Protein AF-D4KYY8-F1 (afdb_monomer_lite)

Sequence (72 aa):
MRYLIQKDHEEESDHDIFRATYWPGPYNFAVTDDSLKSSATFPFTEDGKLQVVDWLNENWEKEKDHFQSLLL

Radius of gyrat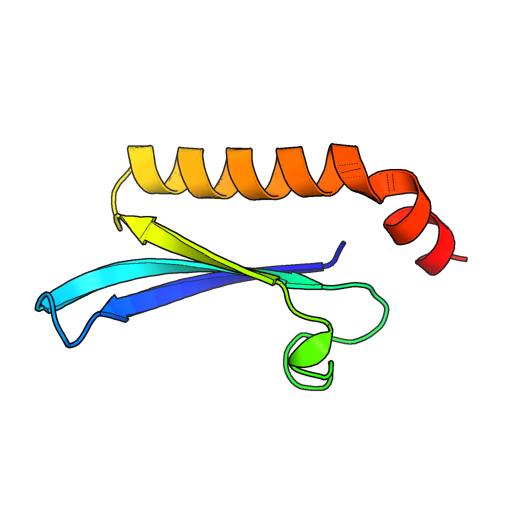ion: 13.26 Å; chains: 1; bounding box: 29×24×42 Å

pLDDT: mean 94.56, std 6.41, range [58.41, 98.75]

Secondary structure (DSSP, 8-state):
-EEEEEEEEETTTTEEEEEEEEE-SSS-TTTS-GGG-EEEEEESSHHHHHHHHHHHHHHHHHHHHHHHHTT-

Structure (mmCIF, N/CA/C/O backbone):
data_AF-D4KYY8-F1
#
_entry.id   AF-D4KYY8-F1
#
loop_
_atom_site.group_PDB
_atom_site.id
_atom_site.type_symbol
_atom_site.label_atom_id
_atom_site.label_alt_id
_atom_site.label_comp_id
_atom_site.label_asym_id
_atom_site.label_entity_id
_atom_site.label_seq_id
_atom_site.pdbx_PDB_ins_code
_atom_site.Cartn_x
_atom_site.Cartn_y
_atom_site.Cartn_z
_atom_site.occupancy
_atom_site.B_iso_or_equiv
_atom_site.auth_seq_id
_atom_site.auth_comp_id
_atom_site.auth_asym_id
_atom_site.auth_atom_id
_atom_site.pdbx_PDB_model_num
ATOM 1 N N . MET A 1 1 ? -4.456 0.995 10.678 1.00 93.31 1 MET A N 1
ATOM 2 C CA . MET A 1 1 ? -4.371 0.614 9.260 1.00 93.31 1 MET A CA 1
ATOM 3 C C . MET A 1 1 ? -3.595 -0.684 9.157 1.00 93.31 1 MET A C 1
ATOM 5 O O . MET A 1 1 ? -2.519 -0.786 9.740 1.00 93.31 1 MET A O 1
ATOM 9 N N . ARG A 1 2 ? -4.157 -1.695 8.496 1.00 95.94 2 ARG A N 1
ATOM 10 C CA . ARG A 1 2 ? -3.417 -2.889 8.062 1.00 95.94 2 ARG A CA 1
ATOM 11 C C . ARG A 1 2 ? -3.024 -2.690 6.599 1.00 95.94 2 ARG A C 1
ATOM 13 O O . ARG A 1 2 ? -3.691 -1.925 5.907 1.00 95.94 2 ARG A O 1
ATOM 20 N N . TYR A 1 3 ? -1.955 -3.338 6.149 1.00 97.69 3 TYR A N 1
ATOM 21 C CA . TYR A 1 3 ? -1.516 -3.239 4.761 1.00 97.69 3 TYR A CA 1
ATOM 22 C C . TYR A 1 3 ? -0.924 -4.553 4.252 1.00 97.69 3 TYR A C 1
ATOM 24 O O . TYR A 1 3 ? -0.492 -5.406 5.031 1.00 97.69 3 TYR A O 1
ATOM 32 N N . LEU A 1 4 ? -0.910 -4.690 2.930 1.00 98.19 4 LEU A N 1
ATOM 33 C CA . LEU A 1 4 ? -0.293 -5.773 2.178 1.00 98.19 4 LEU A CA 1
ATOM 34 C C . LEU A 1 4 ? 0.376 -5.162 0.946 1.00 98.19 4 LEU A C 1
ATOM 36 O O . LEU A 1 4 ? -0.242 -4.374 0.235 1.00 98.19 4 LEU A O 1
ATOM 40 N N . ILE A 1 5 ? 1.639 -5.509 0.716 1.00 98.25 5 ILE A N 1
ATOM 41 C CA . ILE A 1 5 ? 2.388 -5.128 -0.483 1.00 98.25 5 ILE A CA 1
ATOM 42 C C . ILE A 1 5 ? 2.791 -6.423 -1.172 1.00 98.25 5 ILE A C 1
ATOM 44 O O . ILE A 1 5 ? 3.381 -7.303 -0.542 1.00 98.25 5 ILE A O 1
ATOM 48 N N . GLN A 1 6 ? 2.462 -6.547 -2.451 1.00 97.56 6 GLN A N 1
ATOM 49 C CA . GLN A 1 6 ? 2.742 -7.736 -3.246 1.00 97.56 6 GLN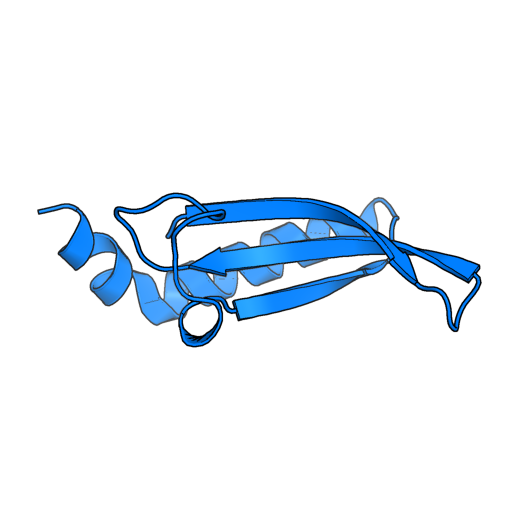 A CA 1
ATOM 50 C C . GLN A 1 6 ? 3.421 -7.346 -4.550 1.00 97.56 6 GLN A C 1
ATOM 52 O O . GLN A 1 6 ? 3.157 -6.280 -5.103 1.00 97.56 6 GLN A O 1
ATOM 57 N N . LYS A 1 7 ? 4.283 -8.237 -5.041 1.00 97.69 7 LYS A N 1
ATOM 58 C CA . LYS A 1 7 ? 4.649 -8.247 -6.452 1.00 97.69 7 LYS A CA 1
ATOM 59 C C . LYS A 1 7 ? 3.461 -8.810 -7.227 1.00 97.69 7 LYS A C 1
ATOM 61 O O . LYS A 1 7 ? 2.956 -9.868 -6.856 1.00 97.69 7 LYS A O 1
ATOM 66 N N . ASP A 1 8 ? 3.054 -8.117 -8.273 1.00 96.75 8 ASP A N 1
ATOM 67 C CA . ASP A 1 8 ? 2.028 -8.564 -9.208 1.00 96.75 8 ASP A CA 1
ATOM 68 C C . ASP A 1 8 ? 2.533 -8.366 -10.644 1.00 96.75 8 ASP A C 1
ATOM 70 O O . ASP A 1 8 ? 3.522 -7.660 -10.856 1.00 96.75 8 ASP A O 1
ATOM 74 N N . HIS A 1 9 ? 1.901 -9.020 -11.610 1.00 94.62 9 HIS A N 1
ATOM 75 C CA . HIS A 1 9 ? 2.271 -8.936 -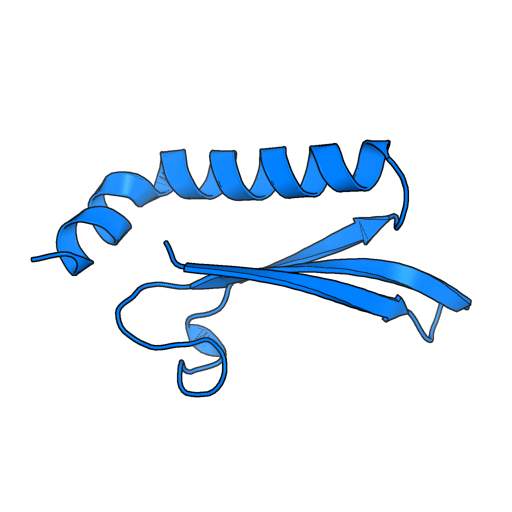13.018 1.00 94.62 9 HIS A CA 1
ATOM 76 C C . HIS A 1 9 ? 1.137 -8.273 -13.800 1.00 94.62 9 HIS A C 1
ATOM 78 O O . HIS A 1 9 ? -0.000 -8.741 -13.772 1.00 94.62 9 HIS A O 1
ATOM 84 N N . GLU A 1 10 ? 1.429 -7.159 -14.465 1.00 90.38 10 GLU A N 1
ATOM 85 C CA . GLU A 1 10 ? 0.443 -6.423 -15.249 1.00 90.38 10 GLU A CA 1
ATOM 86 C C . GLU A 1 10 ? 0.367 -7.013 -16.663 1.00 90.38 10 GLU A C 1
ATOM 88 O O . GLU A 1 10 ? 1.227 -6.760 -17.505 1.00 90.38 10 GLU A O 1
ATOM 93 N N . GLU A 1 11 ? -0.669 -7.821 -16.918 1.00 86.94 11 GLU A N 1
ATOM 94 C CA . GLU A 1 11 ? -0.810 -8.588 -18.168 1.00 86.94 11 GLU A CA 1
ATOM 95 C C . GLU A 1 11 ? -0.842 -7.710 -19.429 1.00 86.94 11 GLU A C 1
ATOM 97 O O . GLU A 1 11 ? -0.384 -8.132 -20.488 1.00 86.94 11 GLU A O 1
ATOM 102 N N . GLU A 1 12 ? -1.366 -6.484 -19.331 1.00 86.00 12 GLU A N 1
ATOM 103 C CA . GLU A 1 12 ? -1.464 -5.570 -20.476 1.00 86.00 12 GLU A CA 1
ATOM 104 C C . GLU A 1 12 ? -0.111 -4.970 -20.886 1.00 86.00 12 GLU A C 1
ATOM 106 O O . GLU A 1 12 ? 0.085 -4.650 -22.060 1.00 86.00 12 GLU A O 1
ATOM 111 N N . SER A 1 13 ? 0.816 -4.806 -19.937 1.00 84.81 13 SER A N 1
ATOM 112 C CA . SER A 1 13 ? 2.108 -4.144 -20.151 1.00 84.81 13 SER A CA 1
ATOM 113 C C . SER A 1 13 ? 3.311 -5.093 -20.082 1.00 84.81 13 SER A C 1
ATOM 115 O O . SER A 1 13 ? 4.426 -4.657 -20.362 1.00 84.81 13 SER A O 1
ATOM 117 N N . ASP A 1 14 ? 3.097 -6.377 -19.762 1.00 91.81 14 ASP A N 1
ATOM 118 C CA . ASP A 1 14 ? 4.137 -7.410 -19.585 1.00 91.81 14 ASP A CA 1
ATOM 119 C C . ASP A 1 14 ? 5.256 -6.958 -18.624 1.00 91.81 14 ASP A C 1
ATOM 121 O O . ASP A 1 14 ? 6.458 -7.172 -18.829 1.00 91.81 14 ASP A O 1
ATOM 125 N N . HIS A 1 15 ? 4.861 -6.259 -17.559 1.00 92.38 15 HIS A N 1
ATOM 126 C CA . HIS A 1 15 ? 5.770 -5.706 -16.565 1.00 92.38 15 HIS A CA 1
ATOM 127 C C . HIS A 1 15 ? 5.343 -6.068 -15.145 1.00 92.38 15 HIS A C 1
ATOM 129 O O . HIS A 1 15 ? 4.164 -6.173 -14.806 1.00 92.38 15 HIS A O 1
ATOM 135 N N . ASP A 1 16 ? 6.345 -6.253 -14.289 1.00 97.69 16 ASP A N 1
ATOM 136 C CA . ASP A 1 16 ? 6.122 -6.431 -12.863 1.00 97.69 16 ASP A CA 1
ATOM 137 C C . ASP A 1 16 ? 5.748 -5.093 -12.211 1.00 97.69 16 ASP A C 1
ATOM 139 O O . ASP A 1 16 ? 6.325 -4.043 -12.515 1.00 97.69 16 ASP A O 1
ATOM 143 N N . ILE A 1 17 ? 4.837 -5.151 -11.243 1.00 97.94 17 ILE A N 1
ATOM 144 C CA . ILE A 1 17 ? 4.383 -4.009 -10.446 1.00 97.94 17 ILE A CA 1
ATOM 145 C C . ILE A 1 17 ? 4.389 -4.338 -8.949 1.00 97.94 17 ILE A C 1
ATOM 147 O O . ILE A 1 17 ? 4.349 -5.498 -8.530 1.00 97.94 17 ILE A O 1
ATOM 151 N N . PHE A 1 18 ? 4.394 -3.300 -8.118 1.00 98.50 18 PHE A N 1
ATOM 152 C CA . PHE A 1 18 ? 3.911 -3.405 -6.746 1.00 98.50 18 PHE A CA 1
ATOM 153 C C . PHE A 1 18 ? 2.408 -3.173 -6.722 1.00 98.50 18 PHE A C 1
ATOM 155 O O . PHE A 1 18 ? 1.940 -2.159 -7.231 1.00 98.50 18 PHE A O 1
ATOM 162 N N . ARG A 1 19 ? 1.662 -4.049 -6.051 1.00 98.19 19 ARG A N 1
ATOM 163 C CA . ARG A 1 19 ? 0.288 -3.790 -5.619 1.00 98.19 19 ARG A CA 1
ATOM 164 C C . ARG A 1 19 ? 0.295 -3.561 -4.115 1.00 98.19 19 ARG A C 1
ATOM 166 O O . ARG A 1 19 ? 0.595 -4.477 -3.348 1.00 98.19 19 ARG A O 1
ATOM 173 N N . ALA A 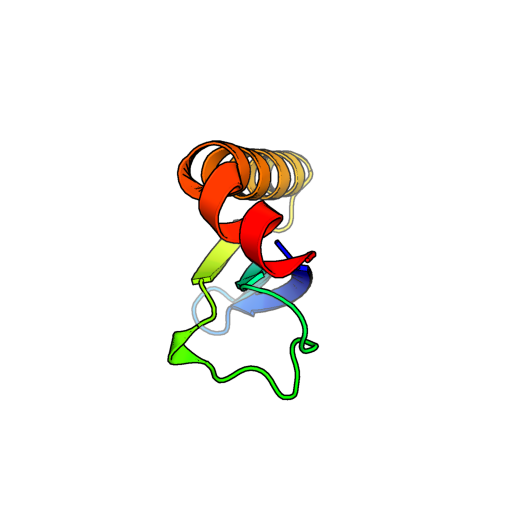1 20 ? -0.010 -2.339 -3.696 1.00 98.56 20 ALA A N 1
ATOM 174 C CA . ALA A 1 20 ? -0.177 -1.987 -2.294 1.00 98.56 20 ALA A CA 1
ATOM 175 C C . ALA A 1 20 ? -1.667 -1.902 -1.975 1.00 98.56 20 ALA A C 1
ATOM 177 O O . ALA A 1 20 ? -2.433 -1.303 -2.724 1.00 98.56 20 ALA A O 1
ATOM 178 N N . THR A 1 21 ? -2.085 -2.511 -0.872 1.00 98.44 21 THR A N 1
ATOM 179 C CA . THR A 1 21 ? -3.467 -2.474 -0.387 1.00 98.44 21 THR A CA 1
ATOM 180 C C . THR A 1 21 ? -3.482 -2.121 1.092 1.00 98.44 21 THR A C 1
ATOM 182 O O . THR A 1 21 ? -2.705 -2.698 1.853 1.00 98.44 21 THR A O 1
ATOM 185 N N . TYR A 1 22 ? -4.371 -1.223 1.519 1.00 98.00 22 TYR A N 1
ATOM 186 C CA . TYR A 1 22 ? -4.638 -0.957 2.934 1.00 98.00 22 TYR A CA 1
ATOM 187 C C . TYR A 1 22 ? -6.124 -1.106 3.267 1.00 98.00 22 TYR A C 1
ATOM 189 O O . TYR A 1 22 ? -6.985 -0.977 2.399 1.00 98.00 22 TYR A O 1
ATOM 197 N N . TRP A 1 23 ? -6.418 -1.416 4.532 1.00 97.06 23 TRP A N 1
ATOM 198 C CA . TRP A 1 23 ? -7.785 -1.607 5.030 1.00 97.06 23 TRP A CA 1
ATOM 199 C C . TRP A 1 23 ? -7.884 -1.350 6.549 1.00 97.06 23 TRP A C 1
ATOM 201 O O . TRP A 1 23 ? -6.857 -1.350 7.259 1.00 97.06 23 TRP A O 1
ATOM 211 N N . PRO A 1 24 ? -9.101 -1.119 7.082 1.00 94.94 24 PRO A N 1
ATOM 212 C CA . PRO A 1 24 ? -9.331 -1.017 8.520 1.00 94.94 24 PRO A CA 1
ATOM 213 C C . PRO A 1 24 ? -9.122 -2.359 9.240 1.00 94.94 24 PRO A C 1
ATOM 215 O O . PRO A 1 24 ? -9.351 -3.432 8.693 1.00 94.94 24 PRO A O 1
ATOM 218 N N . GLY A 1 25 ? -8.688 -2.307 10.502 1.00 89.88 25 GLY A N 1
ATOM 219 C CA . GLY A 1 25 ? -8.689 -3.490 11.369 1.00 89.88 25 GLY A CA 1
ATOM 220 C C . GLY A 1 25 ? -10.113 -3.894 11.793 1.00 89.88 25 GLY A C 1
ATOM 221 O O . GLY A 1 25 ? -11.059 -3.162 11.513 1.00 89.88 25 GLY A O 1
ATOM 222 N N . PRO A 1 26 ? -10.285 -5.031 12.492 1.00 91.88 26 PRO A N 1
ATOM 223 C CA . PRO A 1 26 ? -9.233 -5.898 13.035 1.00 91.88 26 PRO A CA 1
ATOM 224 C C . PRO A 1 26 ? -8.824 -7.055 12.108 1.00 91.88 26 PRO A C 1
ATOM 226 O O . PRO A 1 26 ? -7.803 -7.698 12.356 1.00 91.88 26 PRO A O 1
ATOM 229 N N . TYR A 1 27 ? -9.604 -7.328 11.064 1.00 93.75 27 TYR A N 1
ATOM 230 C CA . TYR A 1 27 ? -9.465 -8.522 10.236 1.00 93.75 27 TYR A CA 1
ATOM 231 C C . TYR A 1 27 ? -8.252 -8.491 9.290 1.00 93.75 27 TYR A C 1
ATOM 233 O O . TYR A 1 27 ? -7.685 -7.440 8.976 1.00 93.75 27 TYR A O 1
ATOM 241 N N . ASN A 1 28 ? -7.820 -9.679 8.856 1.00 95.06 28 ASN A N 1
ATOM 242 C CA . ASN A 1 28 ? -6.736 -9.834 7.884 1.00 95.06 28 ASN A CA 1
ATOM 243 C C . ASN A 1 28 ? -7.238 -9.628 6.444 1.00 95.06 28 ASN A C 1
ATOM 245 O O . ASN A 1 28 ? -8.439 -9.621 6.192 1.00 95.06 28 ASN A O 1
ATOM 249 N N . PHE A 1 29 ? -6.310 -9.509 5.494 1.00 96.56 29 PHE A N 1
ATOM 250 C CA . PHE A 1 29 ? -6.631 -9.256 4.088 1.00 96.56 29 PHE A CA 1
ATOM 251 C C . PHE A 1 29 ? -7.645 -10.245 3.494 1.00 96.56 29 PHE A C 1
ATOM 253 O O . PHE A 1 29 ? -8.544 -9.831 2.771 1.00 96.56 29 PHE A O 1
ATOM 260 N N . ALA A 1 30 ? -7.508 -11.539 3.793 1.00 97.00 30 ALA A N 1
ATOM 261 C CA . ALA A 1 30 ? -8.287 -12.594 3.149 1.00 97.00 30 ALA A CA 1
ATOM 262 C C . ALA A 1 30 ? -9.771 -12.583 3.541 1.00 97.00 30 ALA A C 1
ATOM 264 O O . ALA A 1 30 ? -10.599 -13.050 2.766 1.00 97.00 30 ALA A O 1
ATOM 265 N N . VAL A 1 31 ? -10.104 -12.078 4.734 1.00 96.31 31 VAL A N 1
ATOM 266 C CA . VAL A 1 31 ? -11.482 -12.095 5.259 1.00 96.31 31 VAL A CA 1
ATOM 267 C C . VAL A 1 31 ? -12.116 -10.707 5.365 1.00 96.31 31 VAL A C 1
ATOM 269 O O . VAL A 1 31 ? -13.313 -10.608 5.617 1.00 96.31 31 VAL A O 1
ATOM 272 N N . THR A 1 32 ? -11.343 -9.635 5.178 1.00 96.50 32 THR A N 1
ATOM 273 C CA . THR A 1 32 ? -11.893 -8.285 5.010 1.00 96.50 32 THR A CA 1
ATOM 274 C C . THR A 1 32 ? -12.600 -8.188 3.657 1.00 96.50 32 THR A C 1
ATOM 276 O O . THR A 1 32 ? -12.051 -8.633 2.649 1.00 96.50 32 THR A O 1
ATOM 279 N N . ASP A 1 33 ? -13.789 -7.587 3.631 1.00 97.00 33 ASP A N 1
ATOM 280 C CA . ASP A 1 33 ? -14.535 -7.313 2.399 1.00 97.00 33 ASP A CA 1
ATOM 281 C C . ASP A 1 33 ? -13.734 -6.396 1.455 1.00 97.00 33 ASP A C 1
ATOM 283 O O . ASP A 1 33 ? -13.075 -5.456 1.907 1.00 97.00 33 ASP A O 1
ATOM 287 N N . ASP A 1 34 ? -13.774 -6.663 0.148 1.00 97.38 34 ASP A N 1
ATOM 288 C CA . ASP A 1 34 ? -13.012 -5.893 -0.843 1.00 97.38 34 ASP A CA 1
ATOM 289 C C . ASP A 1 34 ? -13.449 -4.424 -0.920 1.00 97.38 34 ASP A C 1
ATOM 291 O O . ASP A 1 34 ? -12.620 -3.562 -1.197 1.00 97.38 34 ASP A O 1
ATOM 295 N N . SER A 1 35 ? -14.705 -4.104 -0.590 1.00 97.19 35 SER A N 1
ATOM 296 C CA . SER A 1 35 ? -15.193 -2.717 -0.535 1.00 97.19 35 SER A CA 1
ATOM 297 C C . SER A 1 35 ? -14.526 -1.870 0.554 1.00 97.19 35 SER A C 1
ATOM 299 O O . SER A 1 35 ? -14.579 -0.644 0.497 1.00 97.19 35 SER A O 1
ATOM 301 N N . LEU A 1 36 ? -13.880 -2.509 1.535 1.00 96.19 36 LEU A N 1
ATOM 302 C CA . LEU A 1 36 ? -13.125 -1.847 2.601 1.00 96.19 36 LEU A CA 1
ATOM 303 C C . LEU A 1 36 ? -11.626 -1.737 2.289 1.00 96.19 36 LEU A C 1
ATOM 305 O O . LEU A 1 36 ? -10.860 -1.255 3.127 1.00 96.19 36 LEU A O 1
ATOM 309 N N . LYS A 1 37 ? -11.185 -2.224 1.125 1.00 97.75 37 LYS A N 1
ATOM 310 C CA . LYS A 1 37 ? -9.782 -2.231 0.716 1.00 97.75 37 LYS A CA 1
ATOM 311 C C . LYS A 1 37 ? -9.533 -1.129 -0.301 1.00 97.75 37 LYS A C 1
ATOM 313 O O . LYS A 1 37 ? -10.157 -1.080 -1.356 1.00 97.75 37 LYS A O 1
ATOM 318 N N . SER A 1 38 ? -8.534 -0.307 -0.024 1.00 98.00 38 SER A N 1
ATOM 319 C CA . SER A 1 38 ? -8.000 0.655 -0.985 1.00 98.00 38 SER A CA 1
ATOM 320 C C . SER A 1 38 ? -6.720 0.091 -1.571 1.00 98.00 38 SER A C 1
ATOM 322 O O . SER A 1 38 ? -5.836 -0.306 -0.814 1.00 98.00 38 SER A O 1
ATOM 324 N N . SER A 1 39 ? -6.613 0.056 -2.900 1.00 97.94 39 SER A N 1
ATOM 325 C CA . SER A 1 39 ? -5.442 -0.473 -3.605 1.00 97.94 39 SER A CA 1
ATOM 326 C C . SER A 1 39 ? -4.855 0.543 -4.576 1.00 97.94 39 SER A C 1
ATOM 328 O O . SER A 1 39 ? -5.593 1.291 -5.212 1.00 97.94 39 SER A O 1
ATOM 330 N N . ALA A 1 40 ? -3.536 0.516 -4.728 1.00 98.06 40 ALA A N 1
ATOM 331 C CA . ALA A 1 40 ? -2.806 1.251 -5.752 1.00 98.06 40 ALA A CA 1
ATOM 332 C C . ALA A 1 40 ? -1.677 0.382 -6.320 1.00 98.06 40 ALA A C 1
ATOM 334 O O . ALA A 1 40 ? -1.147 -0.500 -5.631 1.00 98.06 40 ALA A O 1
ATOM 335 N N . THR A 1 41 ? -1.328 0.623 -7.582 1.00 97.75 41 THR A N 1
ATOM 336 C CA . THR A 1 41 ? -0.220 -0.045 -8.265 1.00 97.75 41 THR A CA 1
ATOM 337 C C . THR A 1 41 ? 0.914 0.935 -8.533 1.00 97.75 41 THR A C 1
ATOM 339 O O . THR A 1 41 ? 0.685 2.122 -8.761 1.00 97.75 41 THR A O 1
ATOM 342 N N . PHE A 1 42 ? 2.149 0.443 -8.470 1.00 97.94 42 PHE A N 1
ATOM 343 C CA . PHE A 1 42 ? 3.361 1.240 -8.652 1.00 97.94 42 PHE A CA 1
ATOM 344 C C . PHE A 1 42 ? 4.398 0.445 -9.454 1.00 97.94 42 PHE A C 1
ATOM 346 O O . PHE A 1 42 ? 4.384 -0.788 -9.396 1.00 97.94 42 PHE A O 1
ATOM 353 N N . PRO A 1 43 ? 5.330 1.104 -10.165 1.00 97.75 43 PRO A N 1
ATOM 354 C CA . PRO A 1 43 ? 6.386 0.410 -10.899 1.00 97.75 43 PRO A CA 1
ATOM 355 C C . PRO A 1 43 ? 7.226 -0.493 -9.988 1.00 97.75 43 PRO A C 1
ATOM 357 O O . PRO A 1 43 ? 7.568 -0.096 -8.876 1.00 97.75 43 PRO A O 1
ATOM 360 N N . PHE A 1 44 ? 7.626 -1.681 -10.449 1.00 97.62 44 PHE A N 1
ATOM 361 C CA . PHE A 1 44 ? 8.491 -2.580 -9.673 1.00 97.62 44 PHE A CA 1
ATOM 362 C C . PHE A 1 44 ? 9.973 -2.155 -9.728 1.00 97.62 44 PHE A C 1
ATOM 364 O O . PHE A 1 44 ? 10.838 -2.857 -10.248 1.00 97.62 44 PHE A O 1
ATOM 371 N N . THR A 1 45 ? 10.262 -0.965 -9.200 1.00 97.94 45 THR A N 1
ATOM 372 C CA . THR A 1 45 ? 11.590 -0.330 -9.143 1.00 97.94 45 THR A CA 1
ATOM 373 C C . THR A 1 45 ? 11.899 0.163 -7.724 1.00 97.94 45 THR A C 1
ATOM 375 O O . THR A 1 45 ? 11.023 0.168 -6.859 1.00 97.94 45 THR A O 1
ATOM 378 N N . GLU A 1 46 ? 13.135 0.599 -7.450 1.00 97.69 46 GLU A N 1
ATOM 379 C CA . GLU A 1 46 ? 13.470 1.199 -6.144 1.00 97.69 46 GLU A CA 1
ATOM 380 C C . GLU A 1 46 ? 12.655 2.473 -5.868 1.00 97.69 46 GLU A C 1
ATOM 382 O O . GLU A 1 46 ? 12.105 2.617 -4.778 1.00 97.69 46 GLU A O 1
ATOM 387 N N . ASP A 1 47 ? 12.477 3.342 -6.867 1.00 98.38 47 ASP A N 1
ATOM 388 C CA . ASP A 1 47 ? 11.626 4.533 -6.738 1.00 98.38 47 ASP A CA 1
ATOM 389 C C . ASP A 1 47 ? 10.156 4.155 -6.505 1.00 98.38 47 ASP A C 1
ATOM 391 O O . ASP A 1 47 ? 9.464 4.790 -5.712 1.00 98.38 47 ASP A O 1
ATOM 395 N N . GLY A 1 48 ? 9.676 3.083 -7.140 1.00 98.19 48 GLY A N 1
ATOM 396 C CA . GLY A 1 48 ? 8.329 2.566 -6.909 1.00 98.19 48 GLY A CA 1
ATOM 397 C C . GLY A 1 48 ? 8.108 2.076 -5.476 1.00 98.19 48 GLY A C 1
ATOM 398 O O . GLY A 1 48 ? 7.025 2.273 -4.927 1.00 98.19 48 GLY A O 1
ATOM 399 N N . LYS A 1 49 ? 9.133 1.523 -4.809 1.00 98.00 49 LYS A N 1
ATOM 400 C CA . LYS A 1 49 ? 9.044 1.195 -3.372 1.00 98.00 49 LYS A CA 1
ATOM 401 C C . LYS A 1 49 ? 8.838 2.444 -2.520 1.00 98.00 49 LYS A C 1
ATOM 403 O O . LYS A 1 49 ? 8.053 2.398 -1.576 1.00 98.00 49 LYS A O 1
ATOM 408 N N . LEU A 1 50 ? 9.528 3.541 -2.840 1.00 98.56 50 LEU A N 1
ATOM 409 C CA . LEU A 1 50 ? 9.346 4.814 -2.137 1.00 98.56 50 LEU A CA 1
ATOM 410 C C . LEU A 1 50 ? 7.922 5.341 -2.339 1.00 98.56 50 LEU A C 1
ATOM 412 O O . LEU A 1 50 ? 7.270 5.693 -1.364 1.00 98.56 50 LEU A O 1
ATOM 416 N N . GLN A 1 51 ? 7.389 5.258 -3.562 1.00 98.75 51 GLN A N 1
ATOM 417 C CA . GLN A 1 51 ? 6.004 5.647 -3.854 1.00 98.75 51 GLN A CA 1
ATOM 418 C C . GLN A 1 51 ? 4.975 4.824 -3.063 1.00 98.75 51 GLN A C 1
ATOM 420 O O . GLN A 1 51 ? 3.997 5.380 -2.567 1.00 98.75 51 GLN A O 1
ATOM 425 N N . VAL A 1 52 ? 5.204 3.515 -2.888 1.00 98.62 52 VAL A N 1
ATOM 426 C CA . VAL A 1 52 ? 4.359 2.668 -2.026 1.00 98.62 52 VAL A CA 1
ATOM 427 C C . VAL A 1 52 ? 4.371 3.175 -0.580 1.00 98.62 52 VAL A C 1
ATOM 429 O O . VAL A 1 52 ? 3.316 3.263 0.050 1.00 98.62 52 VAL A O 1
ATOM 432 N N . VAL A 1 53 ? 5.553 3.499 -0.045 1.00 98.25 53 VAL A N 1
ATOM 433 C CA . VAL A 1 53 ? 5.710 4.008 1.326 1.00 98.25 53 VAL A CA 1
ATOM 434 C C . VAL A 1 53 ? 5.018 5.358 1.489 1.00 98.25 53 VAL A C 1
ATOM 436 O O . VAL A 1 53 ? 4.251 5.530 2.437 1.00 98.25 53 VAL A O 1
ATOM 439 N N . ASP A 1 54 ? 5.243 6.282 0.558 1.00 98.56 54 ASP A N 1
ATOM 440 C CA . ASP A 1 54 ? 4.632 7.609 0.571 1.00 98.56 54 ASP A CA 1
ATOM 441 C C . ASP A 1 54 ? 3.106 7.499 0.532 1.00 98.56 54 ASP A C 1
ATOM 443 O O . ASP A 1 54 ? 2.424 8.058 1.389 1.00 98.56 54 ASP A O 1
ATOM 447 N N . TRP A 1 55 ? 2.561 6.676 -0.367 1.00 98.62 55 TRP A N 1
ATOM 448 C CA . TRP A 1 55 ? 1.120 6.466 -0.471 1.00 98.62 55 TRP A CA 1
ATOM 449 C C . TRP A 1 55 ? 0.513 5.874 0.808 1.00 98.62 55 TRP A C 1
ATOM 451 O O . TRP A 1 55 ? -0.527 6.345 1.274 1.00 98.62 55 TRP A O 1
ATOM 461 N N . LEU A 1 56 ? 1.149 4.871 1.421 1.00 98.44 56 LEU A N 1
ATOM 462 C CA . LEU A 1 56 ? 0.667 4.310 2.688 1.00 98.44 56 LEU A CA 1
ATOM 463 C C . LEU A 1 56 ? 0.705 5.353 3.817 1.00 98.44 56 LEU A C 1
ATOM 465 O O . LEU A 1 56 ? -0.263 5.473 4.569 1.00 98.44 56 LEU A O 1
ATOM 469 N N . ASN A 1 57 ? 1.784 6.130 3.924 1.00 97.81 57 ASN A N 1
ATOM 470 C CA . ASN A 1 57 ? 1.934 7.151 4.963 1.00 97.81 57 ASN A CA 1
ATOM 471 C C . ASN A 1 57 ? 0.948 8.313 4.785 1.00 97.81 57 ASN A C 1
ATOM 473 O O . ASN A 1 57 ? 0.352 8.767 5.760 1.00 97.81 57 ASN A O 1
ATOM 477 N N . GLU A 1 58 ? 0.726 8.770 3.553 1.00 98.12 58 GLU A N 1
ATOM 478 C CA . GLU A 1 58 ? -0.254 9.816 3.260 1.00 98.12 58 GLU A CA 1
ATOM 479 C C . GLU A 1 58 ? -1.675 9.399 3.648 1.00 98.12 58 GLU A C 1
ATOM 481 O O . GLU A 1 58 ? -2.409 10.190 4.242 1.00 98.12 58 GLU A O 1
ATOM 486 N N . ASN A 1 59 ? -2.078 8.167 3.321 1.00 97.06 59 ASN A N 1
ATOM 487 C CA . ASN A 1 59 ? -3.410 7.669 3.674 1.00 97.06 59 ASN A CA 1
ATOM 488 C C . ASN A 1 59 ? -3.540 7.404 5.177 1.00 97.06 59 ASN A C 1
ATOM 490 O O . ASN A 1 59 ? -4.590 7.677 5.757 1.00 97.06 59 ASN A O 1
ATOM 494 N N . TRP A 1 60 ? -2.465 6.963 5.837 1.00 95.81 60 TRP A N 1
ATOM 495 C CA . TRP A 1 60 ? -2.428 6.913 7.295 1.00 95.81 60 TRP A CA 1
ATOM 496 C C . TRP A 1 60 ? -2.675 8.292 7.906 1.00 95.81 60 TRP A C 1
ATOM 498 O O . TRP A 1 60 ? -3.571 8.421 8.729 1.00 95.81 60 TRP A O 1
ATOM 508 N N . GLU A 1 61 ? -1.936 9.328 7.506 1.00 96.94 61 GLU A N 1
ATOM 509 C CA . GLU A 1 61 ? -2.079 10.659 8.111 1.00 96.94 61 GLU A CA 1
ATOM 510 C C . GLU A 1 61 ? -3.468 11.272 7.892 1.00 96.94 61 GLU A C 1
ATOM 512 O O . GLU A 1 61 ? -3.988 11.932 8.793 1.00 96.94 61 GLU A O 1
ATOM 517 N N . LYS A 1 62 ? -4.095 11.016 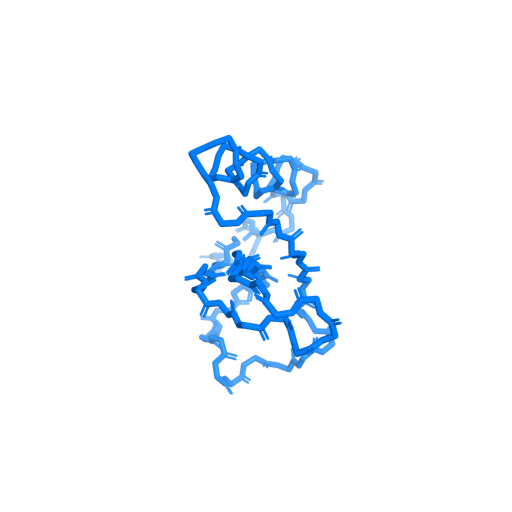6.735 1.00 94.31 62 LYS A N 1
ATOM 518 C CA . LYS A 1 62 ? -5.458 11.482 6.423 1.00 94.31 62 LYS A CA 1
ATOM 519 C C . LYS A 1 62 ? -6.531 10.828 7.299 1.00 94.31 62 LYS A C 1
ATOM 521 O O . LYS A 1 62 ? -7.514 11.481 7.634 1.00 94.31 62 LYS A O 1
ATOM 526 N N . GLU A 1 63 ? -6.352 9.559 7.665 1.00 92.12 63 GLU A N 1
ATOM 527 C CA . GLU A 1 63 ? -7.392 8.735 8.301 1.00 92.12 63 GLU A CA 1
ATOM 528 C C . GLU A 1 63 ? -6.963 8.136 9.656 1.00 92.12 63 GLU A C 1
ATOM 530 O O . GLU A 1 63 ? -7.610 7.225 10.182 1.00 92.12 63 GLU A O 1
ATOM 535 N N . LYS A 1 64 ? -5.872 8.628 10.257 1.00 91.00 64 LYS A N 1
ATOM 536 C CA . LYS A 1 64 ? -5.286 8.039 11.475 1.00 91.00 64 LYS A CA 1
ATOM 537 C C . LYS A 1 64 ? -6.271 7.938 12.629 1.00 91.00 64 LYS A C 1
ATOM 539 O O . LYS A 1 64 ? -6.270 6.913 13.302 1.00 91.00 64 LYS A O 1
ATOM 544 N N . ASP A 1 65 ? -7.139 8.929 12.818 1.00 91.75 65 ASP A N 1
ATOM 545 C CA . ASP A 1 65 ? -8.123 8.926 13.906 1.00 91.75 65 ASP A CA 1
ATOM 546 C C . ASP A 1 65 ? -9.128 7.778 13.731 1.00 91.75 65 ASP A C 1
ATOM 548 O O . ASP A 1 65 ? -9.402 7.029 14.673 1.00 91.75 65 ASP A O 1
ATOM 552 N N . HIS A 1 66 ? -9.614 7.571 12.500 1.00 88.50 66 HIS A N 1
ATOM 553 C CA . HIS A 1 66 ? -10.469 6.436 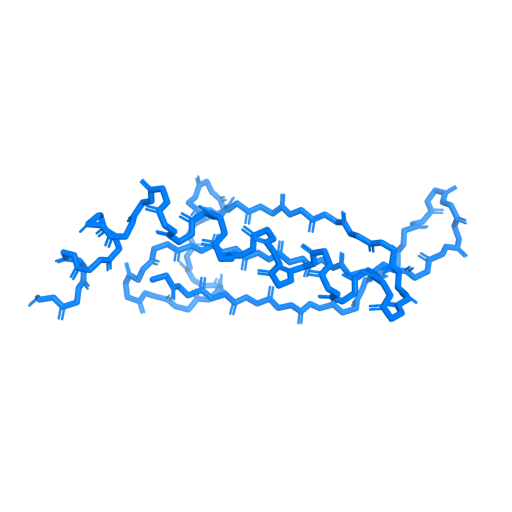12.160 1.00 88.50 66 HIS A CA 1
ATOM 554 C C . HIS A 1 66 ? -9.741 5.119 12.435 1.00 88.50 66 HIS A C 1
ATOM 556 O O . HIS A 1 66 ? -10.234 4.272 13.181 1.00 88.50 66 HIS A O 1
ATOM 562 N N . PHE A 1 67 ? -8.527 4.966 11.910 1.00 88.19 67 PHE A N 1
ATOM 563 C CA . PHE A 1 67 ? -7.755 3.744 12.092 1.00 88.19 67 PHE A CA 1
ATOM 564 C C . PHE A 1 67 ? -7.371 3.446 13.543 1.00 88.19 67 PHE A C 1
ATOM 566 O O . PHE A 1 67 ? -7.275 2.272 13.902 1.00 88.19 67 PHE A O 1
ATOM 573 N N . GLN A 1 68 ? -7.111 4.472 14.352 1.00 86.81 68 GLN A N 1
ATOM 574 C CA . GLN A 1 68 ? -6.759 4.335 15.763 1.00 86.81 68 GLN A CA 1
ATOM 575 C C . GLN A 1 68 ? -7.978 4.002 16.621 1.00 86.81 68 GLN A C 1
ATOM 577 O O . GLN A 1 68 ? -7.854 3.201 17.543 1.00 86.81 68 GLN A O 1
ATOM 582 N N . SER A 1 69 ? -9.158 4.540 16.292 1.00 88.25 69 SER A N 1
ATOM 583 C CA . SER A 1 69 ? -10.401 4.214 17.006 1.00 88.25 69 SER A CA 1
ATOM 584 C C . SER A 1 69 ? -10.757 2.724 16.962 1.00 88.25 69 SER A C 1
ATOM 586 O O . SER A 1 69 ? -11.386 2.217 17.881 1.00 88.25 69 SER A O 1
ATOM 588 N N . LEU A 1 70 ? -10.301 2.010 15.928 1.00 82.56 70 LEU A N 1
ATOM 589 C CA . LEU A 1 70 ? -10.531 0.576 15.730 1.00 82.56 70 LEU A CA 1
ATOM 590 C C . LEU A 1 70 ? -9.544 -0.324 16.503 1.00 82.56 70 LEU A C 1
ATOM 592 O O . LEU A 1 70 ? -9.554 -1.541 16.320 1.00 82.56 70 LEU A O 1
ATOM 596 N N . LEU A 1 71 ? -8.643 0.262 17.302 1.00 71.81 71 LEU A N 1
ATOM 597 C CA . LEU A 1 71 ? -7.701 -0.464 18.167 1.00 71.81 71 LEU A CA 1
ATOM 598 C C . LEU A 1 71 ? -8.212 -0.639 19.609 1.00 71.81 71 LEU A C 1
ATOM 600 O O . LEU A 1 71 ? -7.540 -1.313 20.392 1.00 71.81 71 LEU A O 1
ATOM 604 N N . LEU A 1 72 ? -9.349 -0.024 19.949 1.00 58.41 72 LEU A N 1
ATOM 605 C CA . LEU A 1 72 ? -10.010 -0.066 21.260 1.00 58.41 72 LEU A CA 1
ATOM 606 C C . LEU A 1 72 ? -11.145 -1.097 21.271 1.00 58.41 72 LEU A C 1
ATOM 608 O O . LEU A 1 72 ? -11.336 -1.716 22.340 1.00 58.41 72 LEU A O 1
#

Foldseek 3Di:
DDKDWDWDADPVVRAIKIKIKDFADDDDPVPDDCVRIDIDIFHPDPVRVVVSVVVVVVVCVVCVVVRVVSVD

Organism: NCBI:txid718255